Protein AF-A0A1I8GDU9-F1 (afdb_monomer_lite)

Structure (mmCIF, N/CA/C/O backbone):
data_AF-A0A1I8GDU9-F1
#
_entry.id   AF-A0A1I8GDU9-F1
#
loop_
_atom_site.group_PDB
_atom_site.id
_atom_site.type_symbol
_atom_site.label_atom_id
_atom_site.label_alt_id
_atom_site.label_comp_id
_atom_site.label_asym_id
_atom_site.label_entity_id
_atom_site.label_seq_id
_atom_site.pdbx_PDB_ins_code
_atom_site.Cartn_x
_atom_site.Cartn_y
_atom_site.Cartn_z
_atom_site.occupancy
_atom_site.B_iso_or_equiv
_atom_site.auth_seq_id
_atom_site.auth_comp_id
_atom_site.auth_asym_id
_atom_site.auth_atom_id
_atom_site.pdbx_PDB_model_num
ATOM 1 N N . ALA A 1 1 ? -17.639 -2.777 1.807 1.00 50.44 1 ALA A N 1
ATOM 2 C CA . ALA A 1 1 ? -17.219 -2.464 3.188 1.00 50.44 1 ALA A CA 1
ATOM 3 C C . ALA A 1 1 ? -17.169 -0.951 3.315 1.00 50.44 1 ALA A C 1
ATOM 5 O O . ALA A 1 1 ? -16.111 -0.347 3.162 1.00 50.44 1 ALA A O 1
ATOM 6 N N . ASP A 1 2 ? -18.337 -0.341 3.486 1.00 58.66 2 ASP A N 1
ATOM 7 C CA . ASP A 1 2 ? -18.472 1.111 3.551 1.00 58.66 2 ASP A CA 1
ATOM 8 C C . ASP A 1 2 ? -17.751 1.651 4.792 1.00 58.66 2 ASP A C 1
ATOM 10 O O . ASP A 1 2 ? -17.914 1.132 5.897 1.00 58.66 2 ASP A O 1
ATOM 14 N N . GLY A 1 3 ? -16.887 2.653 4.611 1.00 71.25 3 GLY A N 1
ATOM 15 C CA . GLY A 1 3 ? -16.189 3.322 5.713 1.00 71.25 3 GLY A CA 1
ATOM 16 C C . GLY A 1 3 ? -14.731 2.917 5.960 1.00 71.25 3 GLY A C 1
ATOM 17 O O . GLY A 1 3 ? -14.068 3.594 6.746 1.00 71.25 3 GLY A O 1
ATOM 18 N N . LEU A 1 4 ? -14.192 1.862 5.328 1.00 72.62 4 LEU A N 1
ATOM 19 C CA . LEU A 1 4 ? -12.773 1.490 5.508 1.00 72.62 4 LEU A CA 1
ATOM 20 C C . LEU A 1 4 ? -11.844 2.613 5.033 1.00 72.62 4 LEU A C 1
ATOM 22 O O . LEU A 1 4 ? -10.915 2.985 5.746 1.00 72.62 4 LEU A O 1
ATOM 26 N N . PHE A 1 5 ? -12.135 3.177 3.858 1.00 70.69 5 PHE A N 1
ATOM 27 C CA . PHE A 1 5 ? -11.362 4.271 3.281 1.00 70.69 5 PHE A CA 1
ATOM 28 C C . PHE A 1 5 ? -11.340 5.483 4.207 1.00 70.69 5 PHE A C 1
ATOM 30 O O . PHE A 1 5 ? -10.273 5.932 4.605 1.00 70.69 5 PHE A O 1
ATOM 37 N N . GLN A 1 6 ? -12.514 5.958 4.624 1.00 75.12 6 GLN A N 1
ATOM 38 C CA . GLN A 1 6 ? -12.640 7.124 5.492 1.00 75.12 6 GLN A CA 1
ATOM 39 C C . GLN A 1 6 ? -11.889 6.920 6.814 1.00 75.12 6 GLN A C 1
ATOM 41 O O . GLN A 1 6 ? -11.197 7.820 7.277 1.00 75.12 6 GLN A O 1
ATOM 46 N N . ARG A 1 7 ? -11.953 5.718 7.400 1.00 78.12 7 ARG A N 1
ATOM 47 C CA . ARG A 1 7 ? -11.231 5.392 8.640 1.00 78.12 7 ARG A CA 1
ATOM 48 C C . ARG A 1 7 ? -9.718 5.353 8.445 1.00 78.12 7 ARG A C 1
ATOM 50 O O . ARG A 1 7 ? -8.999 5.849 9.311 1.00 78.12 7 ARG A O 1
ATOM 57 N N . LEU A 1 8 ? -9.242 4.782 7.336 1.00 75.94 8 LEU A N 1
ATOM 58 C CA . LEU A 1 8 ? -7.823 4.796 6.979 1.00 75.94 8 LEU A CA 1
ATOM 59 C C . LEU A 1 8 ? -7.337 6.231 6.793 1.00 75.94 8 LEU A C 1
ATOM 61 O O . LEU A 1 8 ? -6.352 6.604 7.417 1.00 75.94 8 LEU A O 1
ATOM 65 N N . ILE A 1 9 ? -8.074 7.047 6.037 1.00 76.06 9 ILE A N 1
ATOM 66 C CA . ILE A 1 9 ? -7.771 8.466 5.836 1.00 76.06 9 ILE A CA 1
ATOM 67 C C . ILE A 1 9 ? -7.703 9.201 7.176 1.00 76.06 9 ILE A C 1
ATOM 69 O O . ILE A 1 9 ? -6.679 9.803 7.466 1.00 76.06 9 ILE A O 1
ATOM 73 N N . CYS A 1 10 ? -8.720 9.108 8.038 1.00 80.44 10 CYS A N 1
ATOM 74 C CA . CYS A 1 10 ? -8.713 9.800 9.333 1.00 80.44 10 CYS A CA 1
ATOM 75 C C . CYS A 1 10 ? -7.516 9.410 10.215 1.00 80.44 10 CYS A C 1
ATOM 77 O O . CYS A 1 10 ? -6.914 10.273 10.853 1.00 80.44 10 CYS A O 1
ATOM 79 N N . ARG A 1 11 ? -7.150 8.123 10.246 1.00 83.00 11 ARG A N 1
ATOM 80 C CA . ARG A 1 11 ? -5.975 7.654 10.996 1.00 83.00 11 ARG A CA 1
ATOM 81 C C . ARG A 1 11 ? -4.674 8.163 10.380 1.00 83.00 11 ARG A C 1
ATOM 83 O O . ARG A 1 11 ? -3.774 8.552 11.113 1.00 83.00 11 ARG A O 1
ATOM 90 N N . PHE A 1 12 ? -4.600 8.200 9.053 1.00 77.19 12 PHE A N 1
ATOM 91 C CA . PHE A 1 12 ? -3.438 8.695 8.323 1.00 77.19 12 PHE A CA 1
ATOM 92 C C . PHE A 1 12 ? -3.237 10.197 8.535 1.00 77.19 12 PHE A C 1
ATOM 94 O O . PHE A 1 12 ? -2.114 10.621 8.769 1.00 77.19 12 PHE A O 1
ATOM 101 N N . ILE A 1 13 ? -4.315 10.993 8.532 1.00 77.75 13 ILE A N 1
ATOM 102 C CA . ILE A 1 13 ? -4.270 12.432 8.847 1.00 77.75 13 ILE A CA 1
ATOM 103 C C . ILE A 1 13 ? -3.635 12.648 10.212 1.00 77.75 13 ILE A C 1
ATOM 105 O O . ILE A 1 13 ? -2.689 13.418 10.338 1.00 77.75 13 ILE A O 1
ATOM 109 N N . ARG A 1 14 ? -4.142 11.940 11.224 1.00 82.69 14 ARG A N 1
ATOM 110 C CA . ARG A 1 14 ? -3.645 12.063 12.591 1.00 82.69 14 ARG A CA 1
ATOM 111 C C . ARG A 1 14 ? -2.169 11.684 12.687 1.00 82.69 14 ARG A C 1
ATOM 113 O O . ARG A 1 14 ? -1.388 12.432 13.258 1.00 82.69 14 ARG A O 1
ATOM 120 N N . TRP A 1 15 ? -1.788 10.562 12.085 1.00 81.69 15 TRP A N 1
ATOM 121 C CA . TRP A 1 15 ? -0.402 10.103 12.073 1.00 81.69 15 TRP A CA 1
ATOM 122 C C . TRP A 1 15 ? 0.542 11.065 11.330 1.00 81.69 15 TRP A C 1
ATOM 124 O O . TRP A 1 15 ? 1.627 11.365 11.816 1.00 81.69 15 TRP A O 1
ATOM 134 N N . SER A 1 16 ? 0.118 11.602 10.184 1.00 77.12 16 SER A N 1
ATOM 135 C CA . SER A 1 16 ? 0.859 12.624 9.432 1.00 77.12 16 SER A CA 1
ATOM 136 C C . SER A 1 16 ? 1.047 13.898 10.264 1.00 77.12 16 SER A C 1
ATOM 138 O O . SER A 1 16 ? 2.160 14.408 10.348 1.00 77.12 16 SER A O 1
ATOM 140 N N . GLN A 1 17 ? 0.007 14.367 10.960 1.00 79.75 17 GLN A N 1
ATOM 141 C CA . GLN A 1 17 ? 0.093 15.529 11.853 1.00 79.75 17 GLN A CA 1
ATOM 142 C C . GLN A 1 17 ? 1.031 15.296 13.048 1.00 79.75 17 GLN A C 1
ATOM 144 O O . GLN A 1 17 ? 1.773 16.204 13.419 1.00 79.75 17 GLN A O 1
ATOM 149 N N . GLU A 1 18 ? 1.055 14.088 13.623 1.00 82.44 18 GLU A N 1
ATOM 150 C CA . GLU A 1 18 ? 1.990 13.708 14.698 1.00 82.44 18 GLU A CA 1
ATOM 151 C C . GLU A 1 18 ? 3.463 13.770 14.249 1.00 82.44 18 GLU A C 1
ATOM 153 O O . GLU A 1 18 ? 4.348 14.012 15.069 1.00 82.44 18 GLU A O 1
ATOM 158 N N . LEU A 1 19 ? 3.732 13.607 12.951 1.00 74.56 19 LEU A N 1
ATOM 159 C CA . LEU A 1 19 ? 5.066 13.735 12.355 1.00 74.56 19 LEU A CA 1
ATOM 160 C C . LEU A 1 19 ? 5.418 15.174 11.927 1.00 74.56 19 LEU A C 1
ATOM 162 O O . LEU A 1 19 ? 6.516 15.411 11.427 1.00 74.56 19 LEU A O 1
ATOM 166 N N . GLY A 1 20 ? 4.521 16.143 12.143 1.00 72.88 20 GLY A N 1
ATOM 167 C CA . GLY A 1 20 ? 4.691 17.533 11.697 1.00 72.88 20 GLY A CA 1
ATOM 168 C C . GLY A 1 20 ? 4.205 17.793 10.267 1.00 72.88 20 GLY A C 1
ATOM 169 O O . GLY A 1 20 ? 4.502 18.842 9.690 1.00 72.88 20 GLY A O 1
ATOM 170 N N . GLY A 1 21 ? 3.457 16.849 9.696 1.00 70.56 21 GLY A N 1
ATOM 171 C CA . GLY A 1 21 ? 2.822 16.947 8.392 1.00 70.56 21 GLY A CA 1
ATOM 172 C C . GLY A 1 21 ? 1.752 18.036 8.308 1.00 70.56 21 GLY A C 1
ATOM 173 O O . GLY A 1 21 ? 1.083 18.382 9.284 1.00 70.56 21 GLY A O 1
ATOM 174 N N . ARG A 1 22 ? 1.574 18.582 7.104 1.00 74.31 22 ARG A N 1
ATOM 175 C CA . ARG A 1 22 ? 0.536 19.578 6.791 1.00 74.31 22 ARG A CA 1
ATOM 176 C C . ARG A 1 22 ? -0.801 18.907 6.472 1.00 74.31 22 ARG A C 1
ATOM 178 O O . ARG A 1 22 ? -0.880 17.695 6.288 1.00 74.31 22 ARG A O 1
ATOM 185 N N . ASN A 1 23 ? -1.855 19.719 6.359 1.00 73.38 23 ASN A N 1
ATOM 186 C CA . ASN A 1 23 ? -3.170 19.236 5.941 1.00 73.38 23 ASN A CA 1
ATOM 187 C C . ASN A 1 23 ? -3.081 18.478 4.606 1.00 73.38 23 ASN A C 1
ATOM 189 O O . ASN A 1 23 ? -2.458 18.983 3.667 1.00 73.38 23 ASN A O 1
ATOM 193 N N . PRO A 1 24 ? -3.705 17.293 4.506 1.00 73.31 24 PRO A N 1
ATOM 194 C CA . PRO A 1 24 ? -3.681 16.519 3.278 1.00 73.31 24 PRO A CA 1
ATOM 195 C C . PRO A 1 24 ? -4.510 17.185 2.180 1.00 73.31 24 PRO A C 1
ATOM 197 O O . PRO A 1 24 ? -5.462 17.922 2.451 1.00 73.31 24 PRO A O 1
ATOM 200 N N . VAL A 1 25 ? -4.217 16.833 0.933 1.00 73.19 25 VAL A N 1
ATOM 201 C CA . VAL A 1 25 ? -5.104 17.129 -0.198 1.00 73.19 25 VAL A CA 1
ATOM 202 C C . VAL A 1 25 ? -5.975 15.904 -0.439 1.00 73.19 25 VAL A C 1
ATOM 204 O O . VAL A 1 25 ? -5.458 14.838 -0.759 1.00 73.19 25 VAL A O 1
ATOM 207 N N . LEU A 1 26 ? -7.288 16.030 -0.252 1.00 73.06 26 LEU A N 1
ATOM 208 C CA . LEU A 1 26 ? -8.234 14.922 -0.403 1.00 73.06 26 LEU A CA 1
ATOM 209 C C . LEU A 1 26 ? -8.913 14.964 -1.778 1.00 73.06 26 LEU A C 1
ATOM 211 O O . LEU A 1 26 ? -9.366 16.013 -2.229 1.00 73.06 26 LEU A O 1
ATOM 215 N N . PHE A 1 27 ? -9.030 13.799 -2.401 1.00 67.62 27 PHE A N 1
ATOM 216 C CA . PHE A 1 27 ? -9.754 13.540 -3.643 1.00 67.62 27 PHE A CA 1
ATOM 217 C C . PHE A 1 27 ? -10.841 12.482 -3.391 1.00 67.62 27 PHE A C 1
ATOM 219 O O . PHE A 1 27 ? -10.892 11.861 -2.329 1.00 67.62 27 PHE A O 1
ATOM 226 N N . SER A 1 28 ? -11.712 12.239 -4.373 1.00 61.72 28 SER A N 1
ATOM 227 C CA . SER A 1 28 ? -12.816 11.272 -4.246 1.00 61.72 28 SER A CA 1
ATOM 228 C C . SER A 1 28 ? -12.350 9.842 -3.932 1.00 61.72 28 SER A C 1
ATOM 230 O O . SER A 1 28 ? -13.030 9.120 -3.207 1.00 61.72 28 SER A O 1
ATOM 232 N N . ASN A 1 29 ? -11.185 9.442 -4.442 1.00 61.03 29 ASN A N 1
ATOM 233 C CA . ASN A 1 29 ? -10.594 8.111 -4.277 1.00 61.03 29 ASN A CA 1
ATOM 234 C C . ASN A 1 29 ? -9.110 8.152 -3.880 1.00 61.03 29 ASN A C 1
ATOM 236 O O . ASN A 1 29 ? -8.440 7.122 -3.890 1.00 61.03 29 ASN A O 1
ATOM 240 N N . ALA A 1 30 ? -8.576 9.324 -3.550 1.00 61.91 30 ALA A N 1
ATOM 241 C CA . ALA A 1 30 ? -7.173 9.492 -3.206 1.00 61.91 30 ALA A CA 1
ATOM 242 C C . ALA A 1 30 ? -6.996 10.559 -2.130 1.00 61.91 30 ALA A C 1
ATOM 244 O O . ALA A 1 30 ? -7.885 11.357 -1.861 1.00 61.91 30 ALA A O 1
ATOM 245 N N . ALA A 1 31 ? -5.832 10.575 -1.513 1.00 65.12 31 ALA A N 1
ATOM 246 C CA . ALA A 1 31 ? -5.390 11.574 -0.573 1.00 65.12 31 ALA A CA 1
ATOM 247 C C . ALA A 1 31 ? -3.879 11.733 -0.706 1.00 65.12 31 ALA A C 1
ATOM 249 O O . ALA A 1 31 ? -3.145 10.756 -0.829 1.00 65.12 31 ALA A O 1
ATOM 250 N N . TRP A 1 32 ? -3.396 12.963 -0.689 1.00 66.38 32 TRP A N 1
ATOM 251 C CA . TRP A 1 32 ? -1.976 13.261 -0.582 1.00 66.38 32 TRP A CA 1
ATOM 252 C C . TRP A 1 32 ? -1.678 13.715 0.831 1.00 66.38 32 TRP A C 1
ATOM 254 O O . TRP A 1 32 ? -2.357 14.593 1.356 1.00 66.38 32 TRP A O 1
ATOM 264 N N . PHE A 1 33 ? -0.667 13.105 1.428 1.00 69.12 33 PHE A N 1
ATOM 265 C CA . PHE A 1 33 ? -0.235 13.343 2.788 1.00 69.12 33 PHE A CA 1
ATOM 266 C C . PHE A 1 33 ? 1.200 13.850 2.785 1.00 69.12 33 PHE A C 1
ATOM 268 O O . PHE A 1 33 ? 2.068 13.294 2.116 1.00 69.12 33 PHE A O 1
ATOM 275 N N . PHE A 1 34 ? 1.446 14.877 3.584 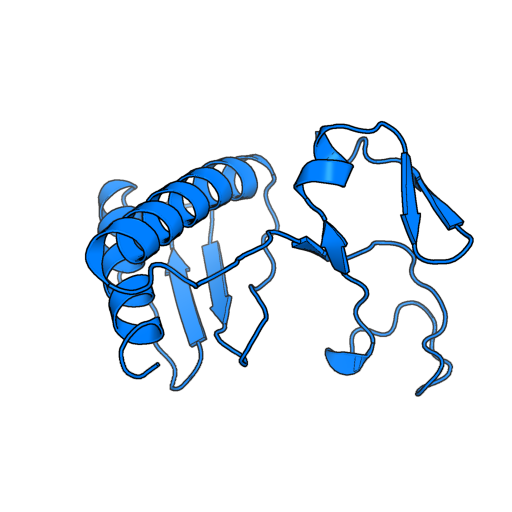1.00 65.50 34 PHE A N 1
ATOM 276 C CA . PHE A 1 34 ? 2.775 15.423 3.826 1.00 65.50 34 PHE A CA 1
ATOM 277 C C . PHE A 1 34 ? 3.280 14.768 5.108 1.00 65.50 34 PHE A C 1
ATOM 279 O O . PHE A 1 34 ? 2.611 14.868 6.135 1.00 65.50 34 PHE A O 1
ATOM 286 N N . LEU A 1 35 ? 4.373 14.013 5.061 1.00 64.38 35 LEU A N 1
ATOM 287 C CA . LEU A 1 35 ? 4.844 13.275 6.238 1.00 64.38 35 LEU A CA 1
ATOM 288 C C . LEU A 1 35 ? 5.784 14.117 7.094 1.00 64.38 35 LEU A C 1
ATOM 290 O O . LEU A 1 35 ? 5.735 14.010 8.314 1.00 64.38 35 LEU A O 1
ATOM 294 N N . ASP A 1 36 ? 6.581 14.975 6.465 1.00 63.75 36 ASP A N 1
ATOM 295 C CA . ASP A 1 36 ? 7.405 15.988 7.121 1.00 63.75 36 ASP A CA 1
ATOM 296 C C . ASP A 1 36 ? 7.646 17.179 6.162 1.00 63.75 36 ASP A C 1
ATOM 298 O O . ASP A 1 36 ? 6.869 17.390 5.230 1.00 63.75 36 ASP A O 1
ATOM 302 N N . GLN A 1 37 ? 8.662 18.014 6.417 1.00 58.72 37 GLN A N 1
ATOM 303 C CA . GLN A 1 37 ? 8.978 19.173 5.567 1.00 58.72 37 GLN A CA 1
ATOM 304 C C . GLN A 1 37 ? 9.640 18.800 4.227 1.00 58.72 37 GLN A C 1
ATOM 306 O O . GLN A 1 37 ? 9.671 19.642 3.330 1.00 58.72 37 GLN A O 1
ATOM 311 N N . GLU A 1 38 ? 10.159 17.579 4.090 1.00 56.44 38 GLU A N 1
ATOM 312 C CA . GLU A 1 38 ? 10.960 17.119 2.947 1.00 56.44 38 GLU A CA 1
ATOM 313 C C . GLU A 1 38 ? 10.326 15.929 2.199 1.00 56.44 38 GLU A C 1
ATOM 315 O O . GLU A 1 38 ? 10.648 15.696 1.032 1.00 56.44 38 GLU A O 1
ATOM 320 N N . HIS A 1 39 ? 9.403 15.193 2.828 1.00 61.69 39 HIS A N 1
ATOM 321 C CA . HIS A 1 39 ? 8.852 13.944 2.311 1.00 61.69 39 HIS A CA 1
ATOM 322 C C . HIS A 1 39 ? 7.324 13.961 2.175 1.00 61.69 39 HIS A C 1
ATOM 324 O O . HIS A 1 39 ? 6.579 14.105 3.150 1.00 61.69 39 HIS A O 1
ATOM 330 N N . ASP A 1 40 ? 6.869 13.643 0.961 1.00 57.59 40 ASP A N 1
ATOM 331 C CA . ASP A 1 40 ? 5.454 13.507 0.614 1.00 57.59 40 ASP A CA 1
ATOM 332 C C . ASP A 1 40 ? 5.085 12.050 0.312 1.00 57.59 40 ASP A C 1
ATOM 334 O O . ASP A 1 40 ? 5.857 11.284 -0.274 1.00 57.59 40 ASP A O 1
ATOM 338 N N . CYS A 1 41 ? 3.860 11.671 0.673 1.00 62.59 41 CYS A N 1
ATOM 339 C CA . CYS A 1 41 ? 3.264 10.377 0.371 1.00 62.59 41 CYS A CA 1
ATOM 340 C C . CYS A 1 41 ? 1.905 10.574 -0.303 1.00 62.59 41 CYS A C 1
ATOM 342 O O . CYS A 1 41 ? 1.004 11.209 0.239 1.00 62.59 41 CYS A O 1
ATOM 344 N N . SER A 1 42 ? 1.714 9.962 -1.469 1.00 57.44 42 SER A N 1
ATOM 345 C CA . SER A 1 42 ? 0.388 9.861 -2.079 1.00 57.44 42 SER A CA 1
ATOM 346 C C . SER A 1 42 ? -0.279 8.553 -1.662 1.00 57.44 42 SER A C 1
ATOM 348 O O . SER A 1 42 ? 0.376 7.525 -1.506 1.00 57.44 42 SER A O 1
ATOM 350 N N . PHE A 1 43 ? -1.585 8.593 -1.449 1.00 63.72 43 PHE A N 1
ATOM 351 C CA . PHE A 1 43 ? -2.407 7.463 -1.051 1.00 63.72 43 PHE A CA 1
ATOM 352 C C . PHE A 1 43 ? -3.628 7.420 -1.963 1.00 63.72 43 PHE A C 1
ATOM 354 O O . PHE A 1 43 ? -4.488 8.283 -1.898 1.00 63.72 43 PHE A O 1
ATOM 361 N N . GLU A 1 44 ? -3.725 6.431 -2.837 1.00 58.28 44 GLU A N 1
ATOM 362 C CA . GLU A 1 44 ? -4.869 6.268 -3.735 1.00 58.28 44 GLU A CA 1
ATOM 363 C C . GLU A 1 44 ? -5.585 4.970 -3.368 1.00 58.28 44 GLU A C 1
ATOM 365 O O . GLU A 1 44 ? -4.957 3.920 -3.408 1.00 58.28 44 GLU A O 1
ATOM 370 N N . LEU A 1 45 ? -6.875 5.016 -3.019 1.00 55.91 45 LEU A N 1
ATOM 371 C CA . LEU A 1 45 ? -7.720 3.822 -2.969 1.00 55.91 45 LEU A CA 1
ATOM 372 C C . LEU A 1 45 ? -8.415 3.627 -4.315 1.00 55.91 45 LEU A C 1
ATOM 374 O O . LEU A 1 45 ? -9.600 3.905 -4.491 1.00 55.91 45 LEU A O 1
ATOM 378 N N . SER A 1 46 ? -7.690 3.053 -5.267 1.00 49.28 46 SER A N 1
ATOM 379 C CA . SER A 1 46 ? -8.294 2.433 -6.445 1.00 49.28 46 SER A CA 1
ATOM 380 C C . SER A 1 46 ? -8.541 0.955 -6.165 1.00 49.28 46 SER A C 1
ATOM 382 O O . SER A 1 46 ? -7.761 0.101 -6.564 1.00 49.28 46 SER A O 1
ATOM 384 N N . ALA A 1 47 ? -9.609 0.672 -5.412 1.00 44.16 47 ALA A N 1
ATOM 385 C CA . ALA A 1 47 ? -10.183 -0.644 -5.087 1.00 44.16 47 ALA A CA 1
ATOM 386 C C . ALA A 1 47 ? -9.259 -1.752 -4.500 1.00 44.16 47 ALA A C 1
ATOM 388 O O . ALA A 1 47 ? -9.779 -2.679 -3.885 1.00 44.16 47 ALA A O 1
ATOM 389 N N . TYR A 1 48 ? -7.928 -1.691 -4.626 1.00 46.84 48 TYR A N 1
ATOM 390 C CA . TYR A 1 48 ? -6.980 -2.755 -4.255 1.00 46.84 48 TYR A CA 1
ATOM 391 C C . TYR A 1 48 ? -5.491 -2.345 -4.376 1.00 46.84 48 TYR A C 1
ATOM 393 O O . TYR A 1 48 ? -4.622 -3.213 -4.447 1.00 46.84 48 TYR A O 1
ATOM 401 N N . ARG A 1 49 ? -5.140 -1.052 -4.449 1.00 50.03 49 ARG A N 1
ATOM 402 C CA . ARG A 1 49 ? -3.745 -0.613 -4.685 1.00 50.03 49 ARG A CA 1
ATOM 403 C C . ARG A 1 49 ? -3.335 0.511 -3.741 1.00 50.03 49 ARG A C 1
ATOM 405 O O . ARG A 1 49 ? -4.187 1.255 -3.288 1.00 50.03 49 ARG A O 1
ATOM 412 N N . LEU A 1 50 ? -2.042 0.587 -3.425 1.00 52.25 50 LEU A N 1
ATOM 413 C CA . LEU A 1 50 ? -1.426 1.614 -2.578 1.00 52.25 50 LEU A CA 1
ATOM 414 C C . LEU A 1 50 ? -0.292 2.280 -3.377 1.00 52.25 50 LEU A C 1
ATOM 416 O O . LEU A 1 50 ? 0.459 1.592 -4.072 1.00 52.25 50 LEU A O 1
ATOM 420 N N . ALA A 1 51 ? -0.234 3.614 -3.344 1.00 54.00 51 ALA A N 1
ATOM 421 C CA . ALA A 1 51 ? 0.536 4.452 -4.268 1.00 54.00 51 ALA A CA 1
ATOM 422 C C . ALA A 1 51 ? 2.032 4.618 -3.907 1.00 54.00 51 ALA A C 1
ATOM 424 O O . ALA A 1 51 ? 2.518 4.121 -2.892 1.00 54.00 51 ALA A O 1
ATOM 425 N N . TRP A 1 52 ? 2.775 5.253 -4.823 1.00 46.81 52 TRP A N 1
ATOM 426 C CA . TRP A 1 52 ? 4.240 5.269 -4.916 1.00 46.81 52 TRP A CA 1
ATOM 427 C C . TRP A 1 52 ? 4.922 6.223 -3.926 1.00 46.81 52 TRP A C 1
ATOM 429 O O . TRP A 1 52 ? 4.497 7.364 -3.753 1.00 46.81 52 TRP A O 1
ATOM 439 N N . ILE A 1 53 ? 6.040 5.769 -3.348 1.00 52.69 53 ILE A N 1
ATOM 440 C CA . ILE A 1 53 ? 6.879 6.529 -2.410 1.00 52.69 53 ILE A CA 1
ATOM 441 C C . ILE A 1 53 ? 8.315 6.503 -2.924 1.00 52.69 53 ILE A C 1
ATOM 443 O O . ILE A 1 53 ? 8.804 5.456 -3.352 1.00 52.69 53 ILE A O 1
ATOM 447 N N . LYS A 1 54 ? 8.974 7.665 -2.907 1.00 48.06 54 LYS A N 1
ATOM 448 C CA . LYS A 1 54 ? 10.341 7.836 -3.422 1.00 48.06 54 LYS A CA 1
ATOM 449 C C . LYS A 1 54 ? 11.431 7.492 -2.398 1.00 48.06 54 LYS A C 1
ATOM 451 O O . LYS A 1 54 ? 12.540 7.185 -2.817 1.00 48.06 54 LYS A O 1
ATOM 456 N N . ASP A 1 55 ? 11.119 7.505 -1.100 1.00 57.06 55 ASP A N 1
ATOM 457 C CA . ASP A 1 55 ? 12.102 7.348 -0.020 1.00 57.06 55 ASP A CA 1
ATOM 458 C C . ASP A 1 55 ? 11.912 6.055 0.804 1.00 57.06 55 ASP A C 1
ATOM 460 O O . ASP A 1 55 ? 10.819 5.750 1.284 1.00 57.06 55 ASP A O 1
ATOM 464 N N . VAL A 1 56 ? 12.995 5.292 0.991 1.00 57.25 56 VAL A N 1
ATOM 465 C CA . VAL A 1 56 ? 13.005 3.989 1.683 1.00 57.25 56 VAL A CA 1
ATOM 466 C C . VAL A 1 56 ? 12.715 4.115 3.187 1.00 57.25 56 VAL A C 1
ATOM 468 O O . VAL A 1 56 ? 12.007 3.272 3.748 1.00 57.25 56 VAL A O 1
ATOM 471 N N . ALA A 1 57 ? 13.202 5.165 3.854 1.00 61.06 57 ALA A N 1
ATOM 472 C CA . ALA A 1 57 ? 12.957 5.381 5.281 1.00 61.06 57 ALA A CA 1
ATOM 473 C C . ALA A 1 57 ? 11.478 5.702 5.543 1.00 61.06 57 ALA A C 1
ATOM 475 O O . ALA A 1 57 ? 10.881 5.241 6.523 1.00 61.06 57 ALA A O 1
ATOM 476 N N . VAL A 1 58 ? 10.867 6.437 4.615 1.00 64.75 58 VAL A N 1
ATOM 477 C CA . VAL A 1 58 ? 9.439 6.754 4.617 1.00 64.75 58 VAL A CA 1
ATOM 478 C C . VAL A 1 58 ? 8.596 5.502 4.386 1.00 64.75 58 VAL A C 1
ATOM 480 O O . VAL A 1 58 ? 7.633 5.269 5.119 1.00 64.75 58 VAL A O 1
ATOM 483 N N . VAL A 1 59 ? 8.991 4.646 3.438 1.00 66.75 59 VAL A N 1
ATOM 484 C CA . VAL A 1 59 ? 8.325 3.358 3.178 1.00 66.75 59 VAL A CA 1
ATOM 485 C C . VAL A 1 59 ? 8.297 2.486 4.435 1.00 66.75 59 VAL A C 1
ATOM 487 O O . VAL A 1 59 ? 7.263 1.895 4.739 1.00 66.75 59 VAL A O 1
ATOM 490 N N . ALA A 1 60 ? 9.391 2.424 5.200 1.00 71.31 60 ALA A N 1
ATOM 491 C CA . ALA A 1 60 ? 9.454 1.614 6.416 1.00 71.31 60 ALA A CA 1
ATOM 492 C C . ALA A 1 60 ? 8.513 2.125 7.523 1.00 71.31 60 ALA A C 1
ATOM 494 O O . ALA A 1 60 ? 7.826 1.328 8.168 1.00 71.31 60 ALA A O 1
ATOM 495 N N . LYS A 1 61 ? 8.455 3.448 7.737 1.00 74.06 61 LYS A N 1
ATOM 496 C CA . LYS A 1 61 ? 7.520 4.068 8.693 1.00 74.06 61 LYS A CA 1
ATOM 497 C C . LYS A 1 61 ? 6.072 3.850 8.262 1.00 74.06 61 LYS A C 1
ATOM 499 O O . LYS A 1 61 ? 5.249 3.429 9.073 1.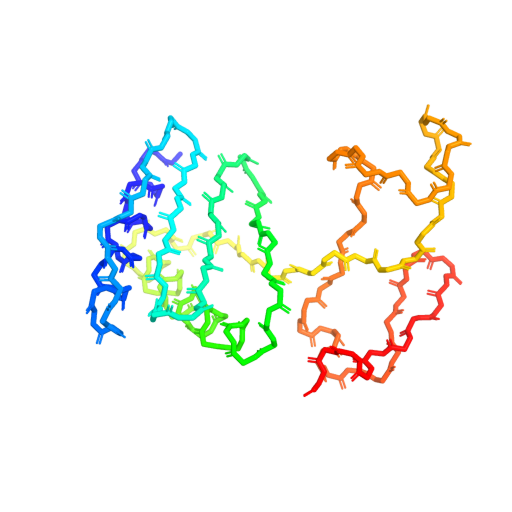00 74.06 61 LYS A O 1
ATOM 504 N N . LEU A 1 62 ? 5.788 4.071 6.980 1.00 74.50 62 LEU A N 1
ATOM 505 C CA . LEU A 1 62 ? 4.453 3.897 6.433 1.00 74.50 62 LEU A CA 1
ATOM 506 C C . LEU A 1 62 ? 3.986 2.444 6.517 1.00 74.50 62 LEU A C 1
ATOM 508 O O . LEU A 1 62 ? 2.848 2.189 6.900 1.00 74.50 62 LEU A O 1
ATOM 512 N N . ARG A 1 63 ? 4.864 1.490 6.199 1.00 77.00 63 ARG A N 1
ATOM 513 C CA . ARG A 1 63 ? 4.589 0.058 6.332 1.00 77.00 63 ARG A CA 1
ATOM 514 C C . ARG A 1 63 ? 4.120 -0.281 7.741 1.00 77.00 63 ARG A C 1
ATOM 516 O O . ARG A 1 63 ? 3.042 -0.845 7.888 1.00 77.00 63 ARG A O 1
ATOM 523 N N . LYS A 1 64 ? 4.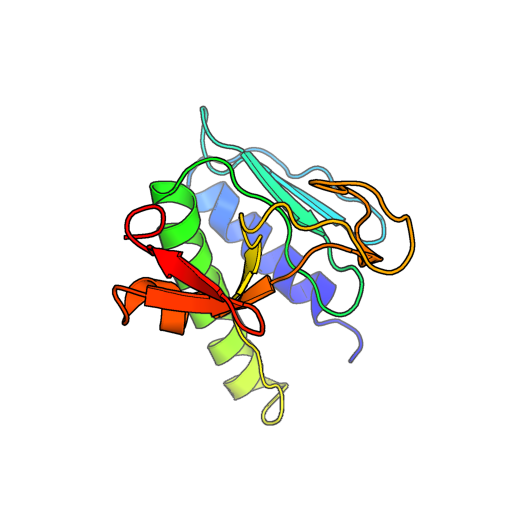885 0.122 8.761 1.00 80.75 64 LYS A N 1
ATOM 524 C CA . LYS A 1 64 ? 4.532 -0.130 10.166 1.00 80.75 64 LYS A CA 1
ATOM 525 C C . LYS A 1 64 ? 3.181 0.485 10.529 1.00 80.75 64 LYS A C 1
ATOM 527 O O . LYS A 1 64 ? 2.372 -0.159 11.192 1.00 80.75 64 LYS A O 1
ATOM 532 N N . PHE A 1 65 ? 2.927 1.712 10.076 1.00 82.81 65 PHE A N 1
ATOM 533 C CA . PHE A 1 65 ? 1.653 2.388 10.301 1.00 82.81 65 PHE A CA 1
ATOM 534 C C . PHE A 1 65 ? 0.476 1.645 9.647 1.00 82.81 65 PHE A C 1
ATOM 536 O O . PHE A 1 65 ? -0.546 1.424 10.302 1.00 82.81 65 PHE A O 1
ATOM 543 N N . LEU A 1 66 ? 0.617 1.233 8.382 1.00 79.62 66 LEU A N 1
ATOM 544 C CA . LEU A 1 66 ? -0.410 0.492 7.647 1.00 79.62 66 LEU A CA 1
ATOM 545 C C . LEU A 1 66 ? -0.670 -0.877 8.275 1.00 79.62 66 LEU A C 1
ATOM 547 O O . LEU A 1 66 ? -1.828 -1.221 8.480 1.00 79.62 66 LEU A O 1
ATOM 551 N N . GLU A 1 67 ? 0.376 -1.627 8.624 1.00 82.50 67 GLU A N 1
ATOM 552 C CA . GLU A 1 67 ? 0.260 -2.929 9.293 1.00 82.50 67 GLU A CA 1
ATOM 553 C C . GLU A 1 67 ? -0.473 -2.804 10.632 1.00 82.50 67 GLU A C 1
ATOM 555 O O . GLU A 1 67 ? -1.463 -3.501 10.849 1.00 82.50 67 GLU A O 1
ATOM 560 N N . SER A 1 68 ? -0.051 -1.869 11.494 1.00 84.88 68 SER A N 1
ATOM 561 C CA . SER A 1 68 ? -0.697 -1.632 12.794 1.00 84.88 68 SER A CA 1
ATOM 562 C C . SER A 1 68 ? -2.155 -1.214 12.625 1.00 84.88 68 SER A C 1
ATOM 564 O O . SER A 1 68 ? -3.051 -1.762 13.263 1.00 84.88 68 SER A O 1
ATOM 566 N N . THR A 1 69 ? -2.416 -0.268 11.721 1.00 82.19 69 THR A N 1
ATOM 567 C CA . THR A 1 69 ? -3.764 0.253 11.490 1.00 82.19 69 THR A CA 1
ATOM 568 C C . THR A 1 69 ? -4.699 -0.812 10.924 1.00 82.19 69 THR A C 1
ATOM 570 O O . THR A 1 69 ? -5.848 -0.913 11.356 1.00 82.19 69 THR A O 1
ATOM 573 N N . LEU A 1 70 ? -4.238 -1.601 9.953 1.00 78.94 70 LEU A N 1
ATOM 574 C CA . LEU A 1 70 ? -5.044 -2.651 9.338 1.00 78.94 70 LEU A CA 1
ATOM 575 C C . LEU A 1 70 ? -5.305 -3.795 10.317 1.00 78.94 70 LEU A C 1
ATOM 577 O O . LEU A 1 70 ? -6.427 -4.300 10.346 1.00 78.94 70 LEU A O 1
ATOM 581 N N . GLU A 1 71 ? -4.333 -4.158 11.155 1.00 82.50 71 GLU A N 1
ATOM 582 C CA . GLU A 1 71 ? -4.531 -5.174 12.189 1.00 82.50 71 GLU A CA 1
ATOM 583 C C . GLU A 1 71 ? -5.514 -4.691 13.268 1.00 82.50 71 GLU A C 1
ATOM 585 O O . GLU A 1 71 ? -6.445 -5.414 13.614 1.00 82.50 71 GLU A O 1
ATOM 590 N N . GLU A 1 72 ? -5.428 -3.437 13.720 1.00 83.44 72 GLU A N 1
ATOM 591 C CA . GLU A 1 72 ? -6.433 -2.863 14.626 1.00 83.44 72 GLU A CA 1
ATOM 592 C C . GLU A 1 72 ? -7.838 -2.866 14.009 1.00 83.44 72 GLU A C 1
ATOM 594 O O . GLU A 1 72 ? -8.811 -3.283 14.640 1.00 83.44 72 GLU A O 1
ATOM 599 N N . ILE A 1 73 ? -7.969 -2.432 12.753 1.00 78.19 73 ILE A N 1
ATOM 600 C CA . ILE A 1 73 ? -9.255 -2.439 12.047 1.00 78.19 73 ILE A CA 1
ATOM 601 C C . ILE A 1 73 ? -9.793 -3.873 11.913 1.00 78.19 73 ILE A C 1
ATOM 603 O O . ILE A 1 73 ? -10.998 -4.103 12.084 1.00 78.19 73 ILE A O 1
ATOM 607 N N . ARG A 1 74 ? -8.913 -4.843 11.646 1.00 79.25 74 ARG A N 1
ATOM 608 C CA . ARG A 1 74 ? -9.253 -6.266 11.575 1.00 79.25 74 ARG A CA 1
ATOM 609 C C . ARG A 1 74 ? -9.778 -6.786 12.912 1.00 79.25 74 ARG A C 1
ATOM 611 O O . ARG A 1 74 ? -10.803 -7.466 12.915 1.00 79.25 74 ARG A O 1
ATOM 618 N N . GLN A 1 75 ? -9.134 -6.447 14.029 1.00 79.56 75 GLN A N 1
ATOM 619 C CA . GLN A 1 75 ? -9.555 -6.896 15.360 1.00 79.56 75 GLN A CA 1
ATOM 620 C C . GLN A 1 75 ? -10.925 -6.332 15.765 1.00 79.56 75 GLN A C 1
ATOM 622 O O . GLN A 1 75 ? -11.745 -7.054 16.336 1.00 79.56 75 GLN A O 1
ATOM 627 N N . ILE A 1 76 ? -11.202 -5.066 15.435 1.00 77.25 76 ILE A N 1
ATOM 628 C CA . ILE A 1 76 ? -12.404 -4.375 15.921 1.00 77.25 76 ILE A CA 1
ATOM 629 C C . ILE A 1 76 ? -13.615 -4.602 14.996 1.00 77.25 76 ILE A C 1
ATOM 631 O O . ILE A 1 76 ? -14.717 -4.826 15.490 1.00 77.25 76 ILE A O 1
ATOM 635 N N . TRP A 1 77 ? -13.448 -4.545 13.668 1.00 67.44 77 TRP A N 1
ATOM 636 C CA . TRP A 1 77 ? -14.585 -4.469 12.726 1.00 67.44 77 TRP A CA 1
ATOM 637 C C . TRP A 1 77 ? -14.539 -5.459 11.562 1.00 67.44 77 TRP A C 1
ATOM 639 O O . TRP A 1 77 ? -15.583 -5.871 11.062 1.00 67.44 77 TRP A O 1
ATOM 649 N N . LEU A 1 78 ? -13.350 -5.839 11.099 1.00 70.56 78 LEU A N 1
ATOM 650 C CA . LEU A 1 78 ? -13.178 -6.525 9.820 1.00 70.56 78 LEU A CA 1
ATOM 651 C C . LEU A 1 78 ? -12.355 -7.810 9.979 1.00 70.56 78 LEU A C 1
ATOM 653 O O . LEU A 1 78 ? -11.339 -8.001 9.318 1.00 70.56 78 LEU A O 1
ATOM 657 N N . LYS A 1 79 ? -12.826 -8.732 10.831 1.00 67.56 79 LYS A N 1
ATOM 658 C CA . LYS A 1 79 ? -12.106 -9.965 11.230 1.00 67.56 79 LYS A CA 1
ATOM 659 C C . LYS A 1 79 ? -11.647 -10.866 10.074 1.00 67.56 79 LYS A C 1
ATOM 661 O O . LYS A 1 79 ? -10.767 -11.699 10.267 1.00 67.56 79 LYS A O 1
ATOM 666 N N . ARG A 1 80 ? -12.246 -10.716 8.887 1.00 71.38 80 ARG A N 1
ATOM 667 C CA . ARG A 1 80 ? -11.943 -11.486 7.666 1.00 71.38 80 ARG A CA 1
ATOM 668 C C . ARG A 1 80 ? -11.182 -10.693 6.599 1.00 71.38 80 ARG A C 1
ATOM 670 O O . ARG A 1 80 ? -11.033 -11.185 5.487 1.00 71.38 80 ARG A O 1
ATOM 677 N N . VAL A 1 81 ? -10.738 -9.473 6.895 1.00 68.25 81 VAL A N 1
ATOM 678 C CA . VAL A 1 81 ? -9.923 -8.708 5.948 1.00 68.25 81 VAL A CA 1
ATOM 679 C C . VAL A 1 81 ? -8.507 -9.259 5.936 1.00 68.25 81 VAL A C 1
ATOM 681 O O . VAL A 1 81 ? -7.834 -9.320 6.961 1.00 68.25 81 VAL A O 1
ATOM 684 N N . THR A 1 82 ? -8.074 -9.652 4.746 1.00 68.44 82 THR A N 1
ATOM 685 C CA . THR A 1 82 ? -6.688 -9.973 4.423 1.00 68.44 82 THR A CA 1
ATOM 686 C C . THR A 1 82 ? -6.081 -8.792 3.687 1.00 68.44 82 THR A C 1
ATOM 688 O O . THR A 1 82 ? -6.718 -8.224 2.798 1.00 68.44 82 THR A O 1
ATOM 691 N N . PHE A 1 83 ? -4.846 -8.444 4.019 1.00 71.69 83 PHE A N 1
ATOM 692 C CA . PHE A 1 83 ? -4.086 -7.431 3.305 1.00 71.69 83 PHE A CA 1
ATOM 693 C C . PHE A 1 83 ? -2.672 -7.942 3.050 1.00 71.69 83 PHE A C 1
ATOM 695 O O . PHE A 1 83 ? -2.164 -8.789 3.780 1.00 71.69 83 PHE A O 1
ATOM 702 N N . SER A 1 84 ? -2.049 -7.421 2.002 1.00 70.69 84 SER A N 1
ATOM 703 C CA . SER A 1 84 ? -0.649 -7.668 1.678 1.00 70.69 84 SER A CA 1
ATOM 704 C C . SER A 1 84 ? -0.028 -6.367 1.202 1.00 70.69 84 SER A C 1
ATOM 706 O O . SER A 1 84 ? -0.648 -5.635 0.427 1.00 70.69 84 SER A O 1
ATOM 708 N N . LEU A 1 85 ? 1.195 -6.083 1.638 1.00 75.00 85 LEU A N 1
ATOM 709 C CA . LEU A 1 85 ? 1.951 -4.938 1.149 1.00 75.00 85 LEU A CA 1
ATOM 710 C C . LEU A 1 85 ? 2.751 -5.336 -0.084 1.00 75.00 85 LEU A C 1
ATOM 712 O O . LEU A 1 85 ? 3.323 -6.426 -0.159 1.00 75.00 85 LEU A O 1
ATOM 716 N N . SER A 1 86 ? 2.791 -4.458 -1.079 1.00 74.12 86 SER A N 1
ATOM 717 C CA . SER A 1 86 ? 3.489 -4.744 -2.327 1.00 74.12 86 SER A CA 1
ATOM 718 C C . SER A 1 86 ? 4.190 -3.518 -2.885 1.00 74.12 86 SER A C 1
ATOM 720 O O . SER A 1 86 ? 3.743 -2.391 -2.694 1.00 74.12 86 SER A O 1
ATOM 722 N N . VAL A 1 87 ? 5.294 -3.752 -3.590 1.00 75.06 87 VAL A N 1
ATOM 723 C CA . VAL A 1 87 ? 6.101 -2.720 -4.250 1.00 75.06 87 VAL A CA 1
ATOM 724 C C . VAL A 1 87 ? 6.064 -2.885 -5.759 1.00 75.06 87 VAL A C 1
ATOM 726 O O . VAL A 1 87 ? 5.950 -4.000 -6.273 1.00 75.06 87 VAL A O 1
ATOM 729 N N . ALA A 1 88 ? 6.189 -1.768 -6.474 1.00 75.56 88 ALA A N 1
ATOM 730 C CA . ALA A 1 88 ? 6.295 -1.786 -7.924 1.00 75.56 88 ALA A CA 1
ATOM 731 C C . ALA A 1 88 ? 7.550 -2.560 -8.355 1.00 75.56 88 ALA A C 1
ATOM 733 O O . ALA A 1 88 ? 8.674 -2.297 -7.916 1.00 75.56 88 ALA A O 1
ATOM 734 N N . CYS A 1 89 ? 7.343 -3.541 -9.221 1.00 75.12 89 CYS A N 1
ATOM 735 C CA . CYS A 1 89 ? 8.394 -4.385 -9.744 1.00 75.12 89 CYS A CA 1
ATOM 736 C C . CYS A 1 89 ? 9.235 -3.619 -10.781 1.00 75.12 89 CYS A C 1
ATOM 738 O O . CYS A 1 89 ? 8.686 -3.083 -11.744 1.00 75.12 89 CYS A O 1
ATOM 740 N N . PRO A 1 90 ? 10.572 -3.641 -10.684 1.00 73.56 90 PRO A N 1
ATOM 741 C CA . PRO A 1 90 ? 11.456 -2.923 -11.593 1.00 73.56 90 PRO A CA 1
ATOM 742 C C . PRO A 1 90 ? 11.770 -3.723 -12.862 1.00 73.56 90 PRO A C 1
ATOM 744 O O . PRO A 1 90 ? 12.749 -3.433 -13.540 1.00 73.56 90 PRO A O 1
ATOM 747 N N . CYS A 1 91 ? 11.012 -4.780 -13.167 1.00 72.25 91 CYS A N 1
ATOM 748 C CA . CYS A 1 91 ? 11.351 -5.711 -14.241 1.00 72.25 91 CYS A CA 1
ATOM 749 C C . CYS A 1 91 ? 11.349 -5.078 -15.639 1.00 72.25 91 CYS A C 1
ATOM 751 O O . CYS A 1 91 ? 11.915 -5.680 -16.547 1.00 72.25 91 CYS A O 1
ATOM 753 N N . GLY A 1 92 ? 10.689 -3.924 -15.819 1.00 66.69 92 GLY A N 1
ATOM 754 C CA . GLY A 1 92 ? 10.713 -3.142 -17.061 1.00 66.69 92 GLY A CA 1
ATOM 755 C C . GLY A 1 92 ? 10.237 -3.887 -18.314 1.00 66.69 92 GLY A C 1
ATOM 756 O O . GLY A 1 92 ? 10.494 -3.434 -19.421 1.00 66.69 92 GLY A O 1
ATOM 757 N N . VAL A 1 93 ? 9.579 -5.041 -18.167 1.00 69.25 93 VAL A N 1
ATOM 758 C CA . VAL A 1 93 ? 9.243 -5.927 -19.289 1.00 69.25 93 VAL A CA 1
ATOM 759 C C . VAL A 1 93 ? 8.221 -5.270 -20.203 1.00 69.25 93 VAL A C 1
ATOM 761 O O . VAL A 1 93 ? 7.318 -4.586 -19.720 1.00 69.25 93 VAL A O 1
ATOM 764 N N . ALA A 1 94 ? 8.329 -5.551 -21.504 1.00 68.56 94 ALA A N 1
ATOM 765 C CA . ALA A 1 94 ? 7.273 -5.265 -22.458 1.00 68.56 94 ALA A CA 1
ATOM 766 C C . ALA A 1 94 ? 5.938 -5.818 -21.945 1.00 68.56 94 ALA A C 1
ATOM 768 O O . ALA A 1 94 ? 5.771 -7.026 -21.746 1.00 68.56 94 ALA A O 1
ATOM 769 N N . CYS A 1 95 ? 4.995 -4.924 -21.672 1.00 72.81 95 CYS A N 1
ATOM 770 C CA . CYS A 1 95 ? 3.680 -5.349 -21.223 1.00 72.81 95 CYS A CA 1
ATOM 771 C C . CYS A 1 95 ? 2.984 -6.131 -22.348 1.00 72.81 95 CYS A C 1
ATOM 773 O O . CYS A 1 95 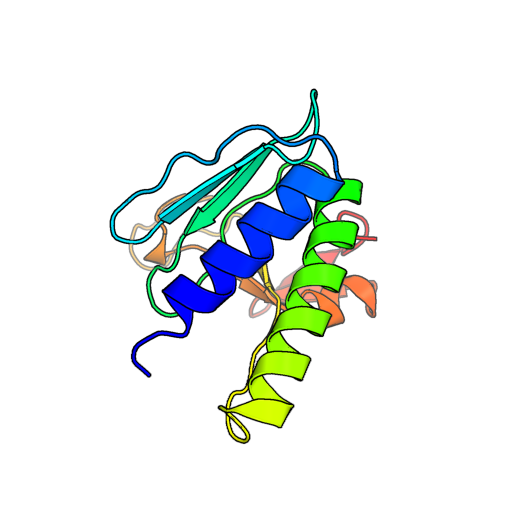? 3.008 -5.726 -23.506 1.00 72.81 95 CYS A O 1
ATOM 775 N N . LYS A 1 96 ? 2.322 -7.247 -22.020 1.00 69.44 96 LYS A N 1
ATOM 776 C CA . LYS A 1 96 ? 1.640 -8.079 -23.031 1.00 69.44 96 LYS A CA 1
ATOM 777 C C . LYS A 1 96 ? 0.495 -7.354 -23.748 1.00 69.44 96 LYS A C 1
ATOM 779 O O . LYS A 1 96 ? 0.079 -7.793 -24.810 1.00 69.44 96 LYS A O 1
ATOM 784 N N . ARG A 1 97 ? -0.040 -6.287 -23.141 1.00 68.81 97 ARG A N 1
ATOM 785 C CA . ARG A 1 97 ? -1.196 -5.536 -23.656 1.00 68.81 97 ARG A CA 1
ATOM 786 C C . ARG A 1 97 ? -0.806 -4.386 -24.582 1.00 68.81 97 ARG A C 1
ATOM 788 O O . ARG A 1 97 ? -1.481 -4.196 -25.581 1.00 68.81 97 ARG A O 1
ATOM 795 N N . HIS A 1 98 ? 0.264 -3.647 -24.275 1.00 72.19 98 HIS A N 1
ATOM 796 C CA . HIS A 1 98 ? 0.686 -2.483 -25.074 1.00 72.19 98 HIS A CA 1
ATOM 797 C C . HIS A 1 98 ? 2.017 -2.691 -25.808 1.00 72.19 98 HIS A C 1
ATOM 799 O O . HIS A 1 98 ? 2.478 -1.778 -26.482 1.00 72.19 98 HIS A O 1
ATOM 805 N N . SER A 1 99 ? 2.655 -3.859 -25.664 1.00 75.25 99 SER A N 1
ATOM 806 C CA . SER A 1 99 ? 3.936 -4.214 -26.301 1.00 75.25 99 SER A CA 1
ATOM 807 C C . SER A 1 99 ? 5.058 -3.190 -26.082 1.00 75.25 99 SER A C 1
ATOM 809 O O . SER A 1 99 ? 6.010 -3.128 -26.852 1.00 75.25 99 SER A O 1
ATOM 811 N N . GLN A 1 100 ? 4.957 -2.396 -25.014 1.00 70.44 100 GLN A N 1
ATOM 812 C CA . GLN A 1 100 ? 5.897 -1.332 -24.679 1.00 70.44 100 GLN A CA 1
ATOM 813 C C . GLN A 1 100 ? 6.740 -1.738 -23.472 1.00 70.44 100 GLN A C 1
ATOM 815 O O . GLN A 1 100 ? 6.187 -2.146 -22.440 1.00 70.44 100 GLN A O 1
ATOM 820 N N . GLU A 1 101 ? 8.062 -1.619 -23.601 1.00 71.56 101 GLU A N 1
ATOM 821 C CA . GLU A 1 101 ? 9.011 -1.795 -22.499 1.00 71.56 101 GLU A CA 1
ATOM 822 C C . GLU A 1 101 ? 8.805 -0.727 -21.424 1.00 71.56 101 GLU A C 1
ATOM 824 O O . GLU A 1 101 ? 8.483 0.421 -21.723 1.00 71.56 101 GLU A O 1
ATOM 829 N N . ALA A 1 102 ? 8.958 -1.124 -20.159 1.00 68.12 102 ALA A N 1
ATOM 830 C CA . ALA A 1 102 ? 8.764 -0.256 -18.998 1.00 68.12 102 ALA A CA 1
ATOM 831 C C . ALA A 1 102 ? 7.440 0.539 -19.022 1.00 68.12 102 ALA A C 1
ATOM 833 O O . ALA A 1 102 ? 7.389 1.696 -18.606 1.00 68.12 102 ALA A O 1
ATOM 834 N N . CYS A 1 103 ? 6.361 -0.088 -19.502 1.00 69.69 103 CYS A N 1
ATOM 835 C CA . CYS A 1 103 ? 5.052 0.550 -19.588 1.00 69.69 103 CYS A CA 1
ATOM 836 C C . CYS A 1 103 ? 4.589 1.054 -18.211 1.00 69.69 103 CYS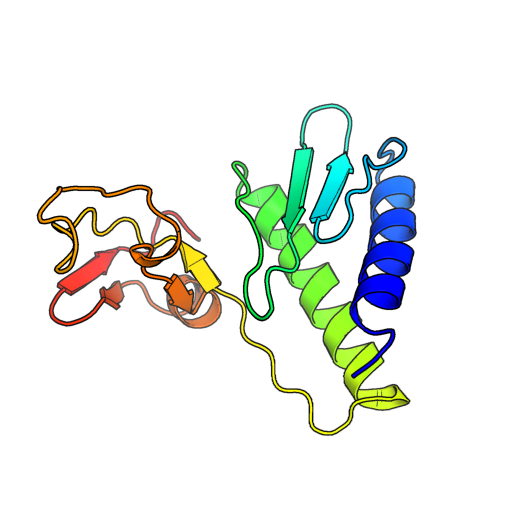 A C 1
ATOM 838 O O . CYS A 1 103 ? 4.484 0.282 -17.258 1.00 69.69 103 CYS A O 1
ATOM 840 N N . GLN A 1 104 ? 4.283 2.349 -18.129 1.00 67.75 104 GLN A N 1
ATOM 841 C CA . GLN A 1 104 ? 3.845 3.008 -16.894 1.00 67.75 104 GLN A CA 1
ATOM 842 C C . GLN A 1 104 ? 2.322 2.992 -16.704 1.00 67.75 104 GLN A C 1
ATOM 844 O O . GLN A 1 104 ? 1.813 3.557 -15.739 1.00 67.75 104 GLN A O 1
ATOM 849 N N . GLN A 1 105 ? 1.584 2.334 -17.604 1.00 66.62 105 GLN A N 1
ATOM 850 C CA . GLN A 1 105 ? 0.136 2.200 -17.472 1.00 66.62 105 GLN A CA 1
ATOM 851 C C . GLN A 1 105 ? -0.205 1.374 -16.232 1.00 66.62 105 GLN A C 1
ATOM 853 O O . GLN A 1 105 ? 0.353 0.291 -16.037 1.00 66.62 105 GLN A O 1
ATOM 858 N N . GLN A 1 106 ? -1.149 1.855 -15.417 1.00 66.12 106 GLN A N 1
ATOM 859 C CA . GLN A 1 106 ? -1.496 1.236 -14.131 1.00 66.12 106 GLN A CA 1
ATOM 860 C C . GLN A 1 106 ? -1.826 -0.260 -14.273 1.00 66.12 106 GLN A C 1
ATOM 862 O O . GLN A 1 106 ? -1.423 -1.072 -13.443 1.00 66.12 106 GLN A O 1
ATOM 867 N N . GLU A 1 107 ? -2.510 -0.665 -15.342 1.00 66.12 107 GLU A N 1
ATOM 868 C CA . GLU A 1 107 ? -2.890 -2.063 -15.600 1.00 66.12 107 GLU A CA 1
ATOM 869 C C . GLU A 1 107 ? -1.708 -2.984 -15.948 1.00 66.12 107 GLU A C 1
ATOM 871 O O . GLU A 1 107 ? -1.846 -4.205 -15.917 1.00 66.12 107 GLU A O 1
ATOM 876 N N . CYS A 1 108 ? -0.553 -2.410 -16.283 1.00 72.06 108 CYS A N 1
ATOM 877 C CA . CYS A 1 108 ? 0.658 -3.124 -16.688 1.00 72.06 108 CYS A CA 1
ATOM 878 C C . CYS A 1 108 ? 1.728 -3.174 -15.591 1.00 72.06 108 CYS A C 1
ATOM 880 O O . CYS A 1 108 ? 2.762 -3.816 -15.780 1.00 72.06 108 CYS A O 1
ATOM 882 N N . LEU A 1 109 ? 1.492 -2.519 -14.451 1.00 73.75 109 LEU A N 1
ATOM 883 C CA . LEU A 1 109 ? 2.400 -2.555 -13.312 1.00 73.75 109 LEU A CA 1
ATOM 884 C C . LEU A 1 109 ? 2.380 -3.941 -12.668 1.00 73.75 109 LEU A C 1
ATOM 886 O O . LEU A 1 109 ? 1.337 -4.436 -12.239 1.00 73.75 109 LEU A O 1
ATOM 890 N N . HIS A 1 110 ? 3.555 -4.551 -12.560 1.00 73.88 110 HIS A N 1
ATOM 891 C CA . HIS A 1 110 ? 3.734 -5.737 -11.735 1.00 73.88 110 HIS A CA 1
ATOM 892 C C . HIS A 1 110 ? 4.021 -5.317 -10.295 1.00 73.88 110 HIS A C 1
ATOM 894 O O . HIS A 1 110 ? 4.796 -4.392 -10.052 1.00 73.88 110 HIS A O 1
ATOM 900 N N . PHE A 1 111 ? 3.439 -6.041 -9.346 1.00 76.44 111 PHE A N 1
ATOM 901 C CA . PHE A 1 111 ? 3.640 -5.827 -7.920 1.00 76.44 111 PHE A CA 1
ATOM 902 C C . PHE A 1 111 ? 4.315 -7.055 -7.313 1.00 76.44 111 PHE A C 1
ATOM 904 O O . PHE A 1 111 ? 3.961 -8.185 -7.646 1.00 76.44 111 PHE A O 1
ATOM 911 N N . LEU A 1 112 ? 5.311 -6.830 -6.459 1.00 75.88 112 LEU A N 1
ATOM 912 C CA . LEU A 1 112 ? 5.988 -7.874 -5.690 1.00 75.88 112 LEU A CA 1
ATOM 913 C C . LEU A 1 112 ? 5.614 -7.741 -4.222 1.00 75.88 112 LEU A C 1
ATOM 915 O O . LEU A 1 112 ? 5.517 -6.615 -3.732 1.00 75.88 112 LEU A O 1
ATOM 919 N N . SER A 1 113 ? 5.462 -8.866 -3.522 1.00 79.56 113 SER A N 1
ATOM 920 C CA . SER A 1 113 ? 5.271 -8.862 -2.071 1.00 79.56 113 SER A CA 1
ATOM 921 C C . SER A 1 113 ? 6.448 -8.161 -1.396 1.00 79.56 113 SER A C 1
ATOM 923 O O . SER A 1 113 ? 7.608 -8.527 -1.600 1.00 79.56 113 SER A O 1
ATOM 925 N N . LEU A 1 114 ? 6.154 -7.135 -0.598 1.00 78.81 114 LEU A N 1
ATOM 926 C CA . LEU A 1 114 ? 7.187 -6.408 0.133 1.00 78.81 114 LEU A CA 1
ATOM 927 C C . LEU A 1 114 ? 7.848 -7.312 1.183 1.00 78.81 114 LEU A C 1
ATOM 929 O O . LEU A 1 114 ? 9.063 -7.246 1.356 1.00 78.81 114 LEU A O 1
ATOM 933 N N . ASP A 1 115 ? 7.081 -8.202 1.816 1.00 80.44 115 ASP A N 1
ATOM 934 C CA . ASP A 1 115 ? 7.604 -9.158 2.796 1.00 80.44 115 ASP A CA 1
ATOM 935 C C . ASP A 1 115 ? 8.646 -10.090 2.166 1.00 80.44 115 ASP A C 1
ATOM 937 O O . ASP A 1 115 ? 9.731 -10.272 2.720 1.00 80.44 115 ASP A O 1
ATOM 941 N N . GLU A 1 116 ? 8.369 -10.601 0.961 1.00 81.31 116 GLU A N 1
ATOM 942 C CA . GLU A 1 116 ? 9.315 -11.435 0.212 1.00 81.31 116 GLU A CA 1
ATOM 943 C C . GLU A 1 116 ? 10.548 -10.645 -0.239 1.00 81.31 116 GLU A C 1
ATOM 945 O O . GLU A 1 116 ? 11.673 -11.153 -0.186 1.00 81.31 116 GLU A O 1
ATOM 950 N N . CYS A 1 117 ? 10.356 -9.393 -0.672 1.00 81.69 117 CYS A N 1
ATOM 951 C CA . CYS A 1 117 ? 11.452 -8.505 -1.058 1.00 81.69 117 CYS A CA 1
ATOM 952 C C . CYS A 1 117 ? 12.411 -8.248 0.114 1.00 81.69 117 CYS A C 1
ATOM 954 O O . CYS A 1 117 ? 13.626 -8.209 -0.077 1.00 81.69 117 CYS A O 1
ATOM 956 N N . LEU A 1 118 ? 11.888 -8.116 1.331 1.00 79.62 118 LEU A N 1
ATOM 957 C CA . LEU A 1 118 ? 12.695 -7.896 2.529 1.00 79.62 118 LEU A CA 1
ATOM 958 C C . LEU A 1 118 ? 13.369 -9.184 3.018 1.00 79.62 118 LEU A C 1
ATOM 960 O O . LEU A 1 118 ? 14.559 -9.170 3.349 1.00 79.62 118 LEU A O 1
ATOM 964 N N . SER A 1 119 ? 12.653 -10.312 3.022 1.00 83.69 119 SER A N 1
ATOM 965 C CA . SER A 1 119 ? 13.161 -11.585 3.550 1.00 83.69 119 SER A CA 1
ATOM 966 C C . SER A 1 119 ? 14.215 -12.225 2.641 1.00 83.69 119 SER A C 1
ATOM 968 O O . SER A 1 119 ? 15.232 -12.748 3.106 1.00 83.69 119 SER A O 1
ATOM 970 N N . SER A 1 120 ? 14.028 -12.136 1.325 1.00 84.69 120 SER A N 1
ATOM 971 C CA . SER A 1 120 ? 14.827 -12.866 0.337 1.00 84.69 120 SER A CA 1
ATOM 972 C C . SER A 1 120 ? 15.790 -11.938 -0.388 1.00 84.69 120 SER A C 1
ATOM 974 O O . SER A 1 120 ? 15.520 -10.751 -0.521 1.00 84.69 120 SER A O 1
ATOM 976 N N . LYS A 1 121 ? 16.957 -12.435 -0.825 1.00 82.56 121 LYS A N 1
ATOM 977 C CA . LYS A 1 121 ? 17.905 -11.658 -1.664 1.00 82.56 121 LYS A CA 1
ATOM 978 C C . LYS A 1 121 ? 17.445 -11.576 -3.125 1.00 82.56 121 LYS A C 1
ATOM 980 O O . LYS A 1 121 ? 17.919 -10.734 -3.892 1.00 82.56 121 LYS A O 1
ATOM 985 N N . LEU A 1 122 ? 16.560 -12.496 -3.507 1.00 81.88 122 LEU A N 1
ATOM 986 C CA . LEU A 1 122 ? 15.986 -12.634 -4.833 1.00 81.88 122 LEU A CA 1
ATOM 987 C C . LEU A 1 122 ? 14.483 -12.888 -4.707 1.00 81.88 122 LEU A C 1
ATOM 989 O O . LEU A 1 122 ? 14.087 -13.735 -3.912 1.00 81.88 122 LEU A O 1
ATOM 993 N N . VAL A 1 123 ? 13.679 -12.198 -5.514 1.00 83.75 123 VAL A N 1
ATOM 994 C CA . VAL A 1 123 ? 12.232 -12.439 -5.653 1.00 83.75 123 VAL A CA 1
ATOM 995 C C . VAL A 1 123 ? 11.898 -12.712 -7.112 1.00 83.75 123 VAL A C 1
ATOM 997 O O . VAL A 1 123 ? 12.542 -12.175 -8.019 1.00 83.75 123 VAL A O 1
ATOM 1000 N N . CYS A 1 124 ? 10.913 -13.574 -7.350 1.00 79.62 124 CYS A N 1
ATOM 1001 C CA . CYS A 1 124 ? 10.497 -13.946 -8.693 1.00 79.62 124 CYS A CA 1
ATOM 1002 C C . CYS A 1 124 ? 9.422 -12.997 -9.239 1.00 79.62 124 CYS A C 1
ATOM 1004 O O . CYS A 1 124 ? 8.409 -12.751 -8.596 1.00 79.62 124 CYS A O 1
ATOM 1006 N N . CYS A 1 125 ? 9.612 -12.513 -10.466 1.00 79.69 125 CYS A N 1
ATOM 1007 C CA . CYS A 1 125 ? 8.562 -11.879 -11.263 1.00 79.69 125 CYS A CA 1
ATOM 1008 C C . CYS A 1 125 ? 8.347 -12.723 -12.524 1.00 79.69 125 CYS A C 1
ATOM 1010 O O . CYS A 1 125 ? 9.129 -12.643 -13.479 1.00 79.69 125 CYS A O 1
ATOM 1012 N N . GLY A 1 126 ? 7.336 -13.597 -12.499 1.00 75.50 126 GLY A N 1
ATOM 1013 C CA . GLY A 1 126 ? 7.170 -14.642 -13.512 1.00 75.50 126 GLY A CA 1
ATOM 1014 C C . GLY A 1 126 ? 8.401 -15.553 -13.560 1.00 75.50 126 GLY A C 1
ATOM 1015 O O . GLY A 1 126 ? 8.785 -16.136 -12.551 1.00 75.50 126 GLY A O 1
ATOM 1016 N N . HIS A 1 127 ? 9.063 -15.628 -14.716 1.00 72.75 127 HIS A N 1
ATOM 1017 C CA . HIS A 1 127 ? 10.275 -16.438 -14.903 1.00 72.75 127 HIS A CA 1
ATOM 1018 C C . HIS A 1 127 ? 11.588 -15.728 -14.513 1.00 72.75 127 HIS A C 1
ATOM 1020 O O . HIS A 1 127 ? 12.657 -16.325 -14.629 1.00 72.75 127 HIS A O 1
ATOM 1026 N N . ARG A 1 128 ? 11.557 -14.461 -14.070 1.00 71.06 128 ARG A N 1
ATOM 1027 C CA . ARG A 1 128 ? 12.777 -13.700 -13.735 1.00 71.06 128 ARG A CA 1
ATOM 1028 C C . ARG A 1 128 ? 13.045 -13.657 -12.240 1.00 71.06 128 ARG A C 1
ATOM 1030 O O . ARG A 1 128 ? 12.116 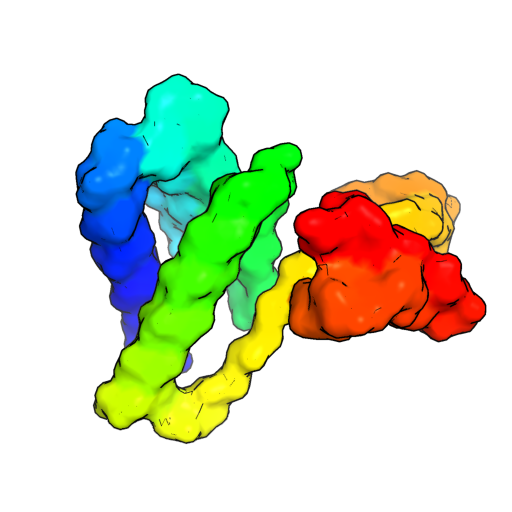-13.518 -11.456 1.00 71.06 128 ARG A O 1
ATOM 1037 N N . ARG A 1 129 ? 14.328 -13.647 -11.870 1.00 78.75 129 ARG A N 1
ATOM 1038 C CA . ARG A 1 129 ? 14.804 -13.416 -10.499 1.00 78.75 129 ARG A CA 1
ATOM 1039 C C . ARG A 1 129 ? 15.322 -11.988 -10.362 1.00 78.75 129 ARG A C 1
ATOM 1041 O O . ARG A 1 129 ? 16.219 -11.579 -11.094 1.00 78.75 129 ARG A O 1
ATOM 1048 N N . LEU A 1 130 ? 14.763 -11.237 -9.424 1.00 80.69 130 LEU A N 1
ATOM 1049 C CA . LEU A 1 130 ? 15.071 -9.832 -9.185 1.00 80.69 130 LEU A CA 1
ATOM 1050 C C . LEU A 1 130 ? 15.835 -9.682 -7.879 1.00 80.69 130 LEU A C 1
ATOM 1052 O O . LEU A 1 130 ? 15.402 -10.196 -6.853 1.00 80.69 130 LEU A O 1
ATOM 1056 N N . LYS A 1 131 ? 16.953 -8.954 -7.914 1.00 79.62 131 LYS A N 1
ATOM 1057 C CA . LYS A 1 131 ? 17.724 -8.617 -6.711 1.00 79.62 131 LYS A CA 1
ATOM 1058 C C . LYS A 1 131 ? 16.950 -7.630 -5.851 1.00 79.62 131 LYS A C 1
ATOM 1060 O O . LYS A 1 131 ? 16.516 -6.589 -6.344 1.00 79.62 131 LYS A O 1
ATOM 1065 N N . THR A 1 132 ? 16.853 -7.936 -4.566 1.00 79.12 132 THR A N 1
ATOM 1066 C CA . THR A 1 132 ? 16.053 -7.159 -3.616 1.00 79.12 132 THR A CA 1
ATOM 1067 C C . THR A 1 132 ? 16.831 -6.117 -2.822 1.00 79.12 132 THR A C 1
ATOM 1069 O O . THR A 1 132 ? 16.246 -5.415 -2.007 1.00 79.12 132 THR A O 1
ATOM 1072 N N . ALA A 1 133 ? 18.133 -5.965 -3.085 1.00 70.81 133 ALA A N 1
ATOM 1073 C CA . ALA A 1 133 ? 19.012 -5.035 -2.369 1.00 70.81 133 ALA A CA 1
ATOM 1074 C C . ALA A 1 133 ? 18.518 -3.576 -2.355 1.00 70.81 133 ALA A C 1
ATOM 1076 O O . ALA A 1 133 ? 18.929 -2.815 -1.500 1.00 70.81 133 ALA A O 1
ATOM 1077 N N . ARG A 1 134 ? 17.633 -3.193 -3.284 1.00 67.56 134 ARG A N 1
ATOM 1078 C CA . ARG A 1 134 ? 17.028 -1.853 -3.352 1.00 67.56 134 ARG A CA 1
ATOM 1079 C C . ARG A 1 134 ? 15.899 -1.606 -2.338 1.00 67.56 134 ARG A C 1
ATOM 1081 O O . ARG A 1 134 ? 15.432 -0.480 -2.244 1.00 67.56 134 ARG A O 1
ATOM 1088 N N . TRP A 1 135 ? 15.401 -2.658 -1.685 1.00 65.56 135 TRP A N 1
ATOM 1089 C CA . TRP A 1 135 ? 14.290 -2.594 -0.726 1.00 65.56 135 TRP A CA 1
ATOM 1090 C C . TRP A 1 135 ? 14.715 -2.938 0.705 1.00 65.56 135 TRP A C 1
ATOM 1092 O O . TRP A 1 135 ? 13.870 -2.868 1.589 1.00 65.56 135 TRP A O 1
ATOM 1102 N N . ARG A 1 136 ? 15.978 -3.329 0.920 1.00 60.47 136 ARG A N 1
ATOM 1103 C CA . ARG A 1 136 ? 16.577 -3.550 2.245 1.00 60.47 136 ARG A CA 1
ATOM 1104 C C . ARG A 1 136 ? 17.314 -2.301 2.685 1.00 60.47 136 ARG A C 1
ATOM 1106 O O . ARG A 1 136 ? 17.258 -2.022 3.898 1.00 60.47 136 ARG A O 1
#

pLDDT: mean 70.82, std 9.33, range [44.16, 84.88]

Radius of gyration: 16.14 Å; chains: 1; bounding box: 38×36×42 Å

Secondary structure (DSSP, 8-state):
-TTHHHHHHHHHHHHHHHTTPPPPEE-SSEEEEE-SSS-EEEEE-SSS-----S-HHHHHHHHHHHHHHHHHHHHHT-TT-----EEE-TT----TTT--TT---GGG--EEEHHHHHH-SEEEETTEEEE-TTT-

Sequence (136 aa):
ADGLFQRLICRFIRWSQELGGRNPVLFSNAAWFFLDQEHDCSFELSAYRLAWIKDVAVVAKLRKFLESTLEEIRQIWLKRVTFSLSVACPCGVACKRHSQEACQQQECLHFLSLDECLSSKLVCCGHRRLKTARWR

Foldseek 3Di:
DPPPVVQLVVLLQVQQVVQVKDGWDDDPFWIKTGNHPPFIAIAGPPPADGDDGDDLVVVVVVVVSCVVSVVVCCVPPNVPDDHFDWDFDPPQDQFPPRSGGNDPPPVRTDIDGLVCLVPDQWDDDDPDTDGSPVND

Organism: NCBI:txid282301